Protein AF-A0A9W6YXF9-F1 (afdb_monomer_lite)

Foldseek 3Di:
DDDDDDDDEAEDEDPQQVVLVVVCCVPPCVQNQDKAKFKWKWQPVPDDPPDHTYTYHHNCRRPDPVSSVVPDDPPGIDMDIDIDGDHDDPVCVVPDPVVVVVVVVVVVVD

InterPro domains:
  IPR032197 Ubiquitin-like modifier-activating enzyme Atg7, N-terminal [PF16420] (5-107)
  IPR042522 Ubiquitin-like modifier-activating enzyme Atg7, N-terminal, subdomain 1 [G3DSA:3.40.140.70] (9-110)

Structure (mmCIF, N/CA/C/O backbone):
data_AF-A0A9W6YXF9-F1
#
_entry.id   AF-A0A9W6YXF9-F1
#
loop_
_atom_site.group_PDB
_atom_site.id
_atom_site.type_symbol
_atom_site.label_atom_id
_atom_site.label_alt_id
_atom_site.label_comp_id
_atom_site.label_asym_id
_atom_site.label_entity_id
_atom_site.label_seq_id
_atom_site.pdbx_PDB_ins_code
_atom_site.Cartn_x
_atom_site.Cartn_y
_atom_site.Cartn_z
_atom_site.occupancy
_atom_site.B_iso_or_equiv
_atom_site.auth_seq_id
_atom_site.auth_comp_id
_atom_site.auth_asym_id
_atom_site.auth_atom_id
_atom_site.pdbx_PDB_model_num
ATOM 1 N N . MET A 1 1 ? 33.931 -1.510 17.407 1.00 61.25 1 MET A N 1
ATOM 2 C CA . MET A 1 1 ? 32.839 -2.315 16.818 1.00 61.25 1 MET A CA 1
ATOM 3 C C . MET A 1 1 ? 31.921 -1.367 16.077 1.00 61.25 1 MET A C 1
ATOM 5 O O . MET A 1 1 ? 31.475 -0.405 16.687 1.00 61.25 1 MET A O 1
ATOM 9 N N . THR A 1 2 ? 31.693 -1.584 14.785 1.00 81.44 2 THR A N 1
ATOM 10 C CA . THR A 1 2 ? 30.780 -0.749 13.990 1.00 81.44 2 THR A CA 1
ATOM 11 C C . THR A 1 2 ? 29.396 -1.390 14.019 1.00 81.44 2 THR A C 1
ATOM 13 O O . THR A 1 2 ? 29.266 -2.566 13.690 1.00 81.44 2 THR A O 1
ATOM 16 N N . GLN A 1 3 ? 28.382 -0.646 14.458 1.00 88.31 3 GLN A N 1
ATOM 17 C CA . GLN A 1 3 ? 26.992 -1.102 14.486 1.00 88.31 3 GLN A CA 1
ATOM 18 C C . GLN A 1 3 ? 26.419 -1.108 13.061 1.00 88.31 3 GLN A C 1
ATOM 20 O O . GLN A 1 3 ? 26.618 -0.151 12.311 1.00 88.31 3 GLN A O 1
ATOM 25 N N . LEU A 1 4 ? 25.728 -2.187 12.681 1.00 90.19 4 LEU A N 1
ATOM 26 C CA . LEU A 1 4 ? 24.996 -2.246 11.416 1.00 90.19 4 LEU A CA 1
ATOM 27 C C . LEU A 1 4 ? 23.744 -1.368 11.524 1.00 90.19 4 LEU A C 1
ATOM 29 O O . LEU A 1 4 ? 22.949 -1.534 12.446 1.00 90.19 4 LEU A O 1
ATOM 33 N N . ASN A 1 5 ? 23.577 -0.455 10.570 1.00 87.94 5 ASN A N 1
ATOM 34 C CA . ASN A 1 5 ? 22.416 0.425 10.477 1.00 87.94 5 ASN A CA 1
ATOM 35 C C . ASN A 1 5 ? 21.550 0.024 9.276 1.00 87.94 5 ASN A C 1
ATOM 37 O O . ASN A 1 5 ? 22.068 -0.445 8.262 1.00 87.94 5 ASN A O 1
ATOM 41 N N . HIS A 1 6 ? 20.241 0.249 9.382 1.00 86.94 6 HIS A N 1
ATOM 42 C CA . HIS A 1 6 ? 19.263 -0.045 8.332 1.00 86.94 6 HIS A CA 1
ATOM 43 C C . HIS A 1 6 ? 18.598 1.242 7.833 1.00 86.94 6 HIS A C 1
ATOM 45 O O . HIS A 1 6 ? 18.457 2.208 8.583 1.00 86.94 6 HIS A O 1
ATOM 51 N N . THR A 1 7 ? 18.155 1.243 6.575 1.00 85.31 7 THR A N 1
ATOM 52 C CA . THR A 1 7 ? 17.393 2.347 5.975 1.00 85.31 7 THR A CA 1
ATOM 53 C C . THR A 1 7 ? 15.988 1.859 5.620 1.00 85.31 7 THR A C 1
ATOM 55 O O . THR A 1 7 ? 15.868 0.817 4.973 1.00 85.31 7 THR A O 1
ATOM 58 N N . PRO A 1 8 ? 14.923 2.570 6.030 1.00 86.12 8 PRO A N 1
ATOM 59 C CA . PRO A 1 8 ? 13.558 2.175 5.706 1.00 86.12 8 PRO A CA 1
ATOM 60 C C . PRO A 1 8 ? 13.240 2.397 4.221 1.00 86.12 8 PRO A C 1
ATOM 62 O O . PRO A 1 8 ? 13.790 3.286 3.572 1.00 86.12 8 PRO A O 1
ATOM 65 N N . THR A 1 9 ? 12.301 1.608 3.698 1.00 88.75 9 THR A N 1
ATOM 66 C CA . THR A 1 9 ? 11.642 1.877 2.412 1.00 88.75 9 THR A CA 1
ATOM 67 C C . THR A 1 9 ? 10.708 3.082 2.526 1.00 88.75 9 THR A C 1
ATOM 69 O O . THR A 1 9 ? 10.061 3.276 3.554 1.00 88.75 9 THR A O 1
ATOM 72 N N . GLN A 1 10 ? 10.558 3.831 1.434 1.00 90.88 10 GLN A N 1
ATOM 73 C CA . GLN A 1 10 ? 9.517 4.842 1.271 1.00 90.88 10 GLN A CA 1
ATOM 74 C C . GLN A 1 10 ? 8.403 4.347 0.335 1.00 90.88 10 GLN A C 1
ATOM 76 O O . GLN A 1 10 ? 8.669 3.922 -0.784 1.00 90.88 10 GLN A O 1
ATOM 81 N N . SER A 1 11 ? 7.139 4.441 0.743 1.00 93.38 11 SER A N 1
ATOM 82 C CA . SER A 1 11 ? 6.008 4.175 -0.156 1.00 93.38 11 SER A CA 1
ATOM 83 C C . SER A 1 11 ? 5.693 5.387 -1.037 1.00 93.38 11 SER A C 1
ATOM 85 O O . SER A 1 11 ? 5.646 6.513 -0.538 1.00 93.38 11 SER A O 1
ATOM 87 N N . PHE A 1 12 ? 5.394 5.150 -2.312 1.00 94.94 12 PHE A N 1
ATOM 88 C CA . PHE A 1 12 ? 4.859 6.133 -3.249 1.00 94.94 12 PHE A CA 1
ATOM 89 C C . PHE A 1 12 ? 3.551 5.602 -3.845 1.00 94.94 12 PHE A C 1
ATOM 91 O O . PHE A 1 12 ? 3.566 4.783 -4.759 1.00 94.94 12 PHE A O 1
ATOM 98 N N . ALA A 1 13 ? 2.422 6.049 -3.295 1.00 96.81 13 ALA A N 1
ATOM 99 C CA . ALA A 1 13 ? 1.101 5.786 -3.854 1.00 96.81 13 ALA A CA 1
ATOM 100 C C . ALA A 1 13 ? 0.672 6.987 -4.696 1.00 96.81 13 ALA A C 1
ATOM 102 O O . ALA A 1 13 ? 0.555 8.097 -4.169 1.00 96.81 13 ALA A O 1
ATOM 103 N N . ASP A 1 14 ? 0.472 6.779 -5.995 1.00 95.62 14 ASP A N 1
ATOM 104 C CA . ASP A 1 14 ? 0.016 7.846 -6.883 1.00 95.62 14 ASP A CA 1
ATOM 105 C C . ASP A 1 14 ? -1.498 8.102 -6.755 1.00 95.62 14 ASP A C 1
ATOM 107 O O . ASP A 1 14 ? -2.230 7.414 -6.039 1.00 95.62 14 ASP A O 1
ATOM 111 N N . THR A 1 15 ? -1.995 9.124 -7.453 1.00 97.38 15 THR A N 1
ATOM 112 C CA . THR A 1 15 ? -3.418 9.484 -7.418 1.00 97.38 15 THR A CA 1
ATOM 113 C C . THR A 1 15 ? -4.328 8.347 -7.897 1.00 97.38 15 THR A C 1
ATOM 115 O O . THR A 1 15 ? -5.428 8.193 -7.363 1.00 97.38 15 THR A O 1
ATOM 118 N N . SER A 1 16 ? -3.882 7.529 -8.857 1.00 97.81 16 SER A N 1
ATOM 119 C CA . SER A 1 16 ? -4.675 6.420 -9.403 1.00 97.81 16 SER A CA 1
ATOM 120 C C . SER A 1 16 ? -4.946 5.344 -8.347 1.00 97.81 16 SER A C 1
ATOM 122 O O . SER A 1 16 ? -6.059 4.817 -8.285 1.00 97.81 16 SER A O 1
ATOM 124 N N . PHE A 1 17 ? -3.996 5.110 -7.432 1.00 97.69 17 PHE A N 1
ATOM 125 C CA . PHE A 1 17 ? -4.186 4.212 -6.290 1.00 97.69 17 PHE A CA 1
ATOM 126 C C . PHE A 1 17 ? -5.398 4.632 -5.444 1.00 97.69 17 PHE A C 1
ATOM 128 O O . PHE A 1 17 ? -6.290 3.830 -5.168 1.00 97.69 17 PHE A O 1
ATOM 135 N N . PHE A 1 18 ? -5.479 5.914 -5.076 1.00 95.75 18 PHE A N 1
ATOM 136 C CA . PHE A 1 18 ? -6.563 6.428 -4.232 1.00 95.75 18 PHE A CA 1
ATOM 137 C C . PHE A 1 18 ? -7.903 6.536 -4.966 1.00 95.75 18 PHE A C 1
ATOM 139 O O . PHE A 1 18 ? -8.952 6.316 -4.353 1.00 95.75 18 PHE A O 1
ATOM 146 N N . ILE A 1 19 ? -7.890 6.841 -6.268 1.00 96.75 19 ILE A N 1
ATOM 147 C CA . ILE A 1 19 ? -9.102 6.812 -7.101 1.00 96.75 19 ILE A CA 1
ATOM 148 C C . ILE A 1 19 ? -9.679 5.395 -7.106 1.00 96.75 19 ILE A C 1
ATOM 150 O O . ILE A 1 19 ? -10.859 5.212 -6.798 1.00 96.75 19 ILE A O 1
ATOM 154 N N . LYS A 1 20 ? -8.841 4.385 -7.370 1.00 95.88 20 LYS A N 1
ATOM 155 C CA . LYS A 1 20 ? -9.269 2.985 -7.384 1.00 95.88 20 LYS A CA 1
ATOM 156 C C . LYS A 1 20 ? -9.737 2.513 -6.009 1.00 95.88 20 LYS A C 1
ATOM 158 O O . LYS A 1 20 ? -10.772 1.855 -5.919 1.00 95.88 20 LYS A O 1
ATOM 163 N N . LEU A 1 21 ? -9.045 2.903 -4.935 1.00 93.75 21 LEU A N 1
ATOM 164 C CA . LEU A 1 21 ? -9.482 2.625 -3.564 1.00 93.75 21 LEU A CA 1
ATOM 165 C C . LEU A 1 21 ? -10.877 3.184 -3.288 1.00 93.75 21 LEU A C 1
ATOM 167 O O . LEU A 1 21 ? -11.709 2.506 -2.693 1.00 93.75 21 LEU A O 1
ATOM 171 N N . SER A 1 22 ? -11.134 4.417 -3.726 1.00 92.06 22 SER A N 1
ATOM 172 C CA . SER A 1 22 ? -12.417 5.088 -3.519 1.00 92.06 22 SER A CA 1
ATOM 173 C C . SER A 1 22 ? -13.545 4.373 -4.264 1.00 92.06 22 SER A C 1
ATOM 175 O O . SER A 1 22 ? -14.597 4.134 -3.676 1.00 92.06 22 SER A O 1
ATOM 177 N N . GLN A 1 23 ? -13.304 3.953 -5.511 1.00 92.75 23 GLN A N 1
ATOM 178 C CA . GLN A 1 23 ? -14.244 3.129 -6.284 1.00 92.75 23 GLN A CA 1
ATOM 179 C C . GLN A 1 23 ? -14.533 1.804 -5.568 1.00 92.75 23 GLN A C 1
ATOM 181 O O . GLN A 1 23 ? -15.680 1.492 -5.264 1.00 92.75 23 GLN A O 1
ATOM 186 N N . LEU A 1 24 ? -13.488 1.061 -5.187 1.00 89.94 24 LEU A N 1
ATOM 187 C CA . LEU A 1 24 ? -13.636 -0.202 -4.457 1.00 89.94 24 LEU A CA 1
ATOM 188 C C . LEU A 1 24 ? -14.367 -0.021 -3.122 1.00 89.94 24 LEU A C 1
ATOM 190 O O . LEU A 1 24 ? -15.128 -0.904 -2.721 1.00 89.94 24 LEU A O 1
ATOM 194 N N . LYS A 1 25 ? -14.158 1.113 -2.440 1.00 85.25 25 LYS A N 1
ATOM 195 C CA . LYS A 1 25 ? -14.824 1.431 -1.174 1.00 85.25 25 LYS A CA 1
ATOM 196 C C . LYS A 1 25 ? -16.331 1.601 -1.344 1.00 85.25 25 LYS A C 1
ATOM 198 O O . LYS A 1 25 ? -17.092 1.061 -0.544 1.00 85.25 25 LYS A O 1
ATOM 203 N N . LEU A 1 26 ? -16.742 2.322 -2.383 1.00 83.94 26 LEU A N 1
ATOM 204 C CA . LEU A 1 26 ? -18.147 2.584 -2.689 1.00 83.94 26 LEU A CA 1
ATOM 205 C C . LEU A 1 26 ? -18.858 1.340 -3.234 1.00 83.94 26 LEU A C 1
ATOM 207 O O . LEU A 1 26 ? -19.965 1.023 -2.796 1.00 83.94 26 LEU A O 1
ATOM 211 N N . ASP A 1 27 ? -18.201 0.618 -4.140 1.00 78.81 27 ASP A N 1
ATOM 212 C CA . ASP A 1 27 ? -18.855 -0.411 -4.948 1.00 78.81 27 ASP A CA 1
ATOM 213 C C . ASP A 1 27 ? -18.831 -1.793 -4.284 1.00 78.81 27 ASP A C 1
ATOM 215 O O . ASP A 1 27 ? -19.804 -2.546 -4.369 1.00 78.81 27 ASP A O 1
ATOM 219 N N . 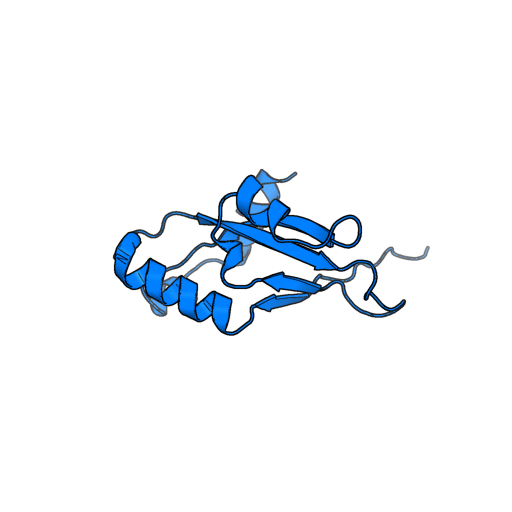VAL A 1 28 ? -17.729 -2.134 -3.605 1.00 73.31 28 VAL A N 1
ATOM 220 C CA . VAL A 1 28 ? -17.460 -3.509 -3.154 1.00 73.31 28 VAL A CA 1
ATOM 221 C C . VAL A 1 28 ? -17.355 -3.609 -1.637 1.00 73.31 28 VAL A C 1
ATOM 223 O O . VAL A 1 28 ? -18.022 -4.444 -1.035 1.00 73.31 28 VAL A O 1
ATOM 226 N N . LEU A 1 29 ? -16.515 -2.780 -1.015 1.00 67.75 29 LEU A N 1
ATOM 227 C CA . LEU A 1 29 ? -16.199 -2.897 0.409 1.00 67.75 29 LEU A CA 1
ATOM 228 C C . LEU A 1 29 ? -17.361 -2.438 1.288 1.00 67.75 29 LEU A C 1
ATOM 230 O O . LEU A 1 29 ? -17.733 -3.144 2.215 1.00 67.75 29 LEU A O 1
ATOM 234 N N . LYS A 1 30 ? -17.984 -1.289 1.002 1.00 77.81 30 LYS A N 1
ATOM 235 C CA . LYS A 1 30 ? -19.047 -0.705 1.838 1.00 77.81 30 LYS A CA 1
ATOM 236 C C . LYS A 1 30 ? -18.621 -0.603 3.314 1.00 77.81 30 LYS A C 1
ATOM 238 O O . LYS A 1 30 ? -17.920 0.335 3.677 1.00 77.81 30 LYS A O 1
ATOM 243 N N . LEU A 1 31 ? -19.057 -1.551 4.151 1.00 75.31 31 LEU A N 1
ATOM 244 C CA . LEU A 1 31 ? -18.731 -1.643 5.578 1.00 75.31 31 LEU A CA 1
ATOM 245 C C . LEU A 1 31 ? -17.655 -2.689 5.895 1.00 75.31 31 LEU A C 1
ATOM 247 O O . LEU A 1 31 ? -17.191 -2.738 7.031 1.00 75.31 31 LEU A O 1
ATOM 251 N N . ASP A 1 32 ? -17.258 -3.500 4.919 1.00 78.88 32 ASP A N 1
ATOM 252 C CA . ASP A 1 32 ? -16.205 -4.493 5.056 1.00 78.88 32 ASP A CA 1
ATOM 253 C C . ASP A 1 32 ? -14.860 -3.820 5.354 1.00 78.88 32 ASP A C 1
ATOM 255 O O . ASP A 1 32 ? -14.420 -2.898 4.662 1.00 78.88 32 ASP A O 1
ATOM 259 N N . GLN A 1 33 ? -14.229 -4.298 6.420 1.00 80.94 33 GLN A N 1
ATOM 260 C CA . GLN A 1 33 ? -12.910 -3.877 6.874 1.00 80.94 33 GLN A CA 1
ATOM 261 C C . GLN A 1 33 ? -11.920 -5.040 6.803 1.00 80.94 33 GLN A C 1
ATOM 263 O O . GLN A 1 33 ? -10.898 -5.008 7.482 1.00 80.94 33 GLN A O 1
ATOM 268 N N . SER A 1 34 ? -12.200 -6.096 6.035 1.00 84.50 34 SER A N 1
ATOM 269 C CA . SER A 1 34 ? -11.222 -7.156 5.836 1.00 84.50 34 SER A CA 1
ATOM 270 C C . SER A 1 34 ? -9.964 -6.606 5.160 1.00 84.50 34 SER A C 1
ATOM 272 O O . SER A 1 34 ? -10.019 -5.708 4.311 1.00 84.50 34 SER A O 1
ATOM 274 N N . GLN A 1 35 ? -8.815 -7.188 5.496 1.00 88.94 35 GLN A N 1
ATOM 275 C CA . GLN A 1 35 ? -7.588 -6.919 4.760 1.00 88.94 35 GLN A CA 1
ATOM 276 C C . GLN A 1 35 ? -7.751 -7.328 3.298 1.00 88.94 35 GLN A C 1
ATOM 278 O O . GLN A 1 35 ? -8.380 -8.341 2.984 1.00 88.94 35 GLN A O 1
ATOM 283 N N . ARG A 1 36 ? -7.162 -6.542 2.398 1.00 91.25 36 ARG A N 1
ATOM 284 C CA . ARG A 1 36 ? -7.095 -6.867 0.973 1.00 91.25 36 ARG A CA 1
ATOM 285 C C . ARG A 1 36 ? -5.663 -7.020 0.527 1.00 91.25 36 ARG A C 1
ATOM 287 O O . ARG A 1 36 ? -4.835 -6.176 0.858 1.00 91.25 36 ARG A O 1
ATOM 294 N N . ALA A 1 37 ? -5.399 -8.066 -0.247 1.00 94.81 37 ALA A N 1
ATOM 295 C CA . ALA A 1 37 ? -4.129 -8.202 -0.935 1.00 94.81 37 ALA A CA 1
ATOM 296 C C . ALA A 1 37 ? -3.933 -7.005 -1.872 1.00 94.81 37 ALA A C 1
ATOM 298 O O . ALA A 1 37 ? -4.856 -6.605 -2.586 1.00 94.81 37 ALA A O 1
ATOM 299 N N . ILE A 1 38 ? -2.739 -6.430 -1.824 1.00 97.19 38 ILE A N 1
ATOM 300 C CA . ILE A 1 38 ? -2.275 -5.432 -2.775 1.00 97.19 38 ILE A CA 1
ATOM 301 C C . ILE A 1 38 ? -0.859 -5.779 -3.218 1.00 97.19 38 ILE A C 1
ATOM 303 O O . ILE A 1 38 ? -0.104 -6.423 -2.486 1.00 97.19 38 ILE A O 1
ATOM 307 N N . TYR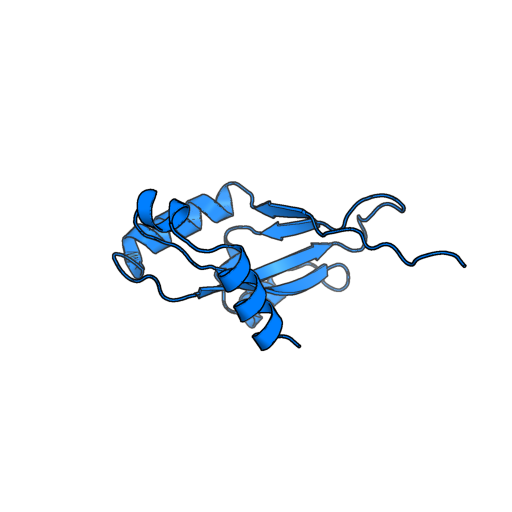 A 1 39 ? -0.479 -5.303 -4.395 1.00 97.75 39 TYR A N 1
ATOM 308 C CA . TYR A 1 39 ? 0.855 -5.502 -4.940 1.00 97.75 39 TYR A CA 1
ATOM 309 C C . TYR A 1 39 ? 1.507 -4.159 -5.240 1.00 97.75 39 TYR A C 1
ATOM 311 O O . TYR A 1 39 ? 0.911 -3.270 -5.847 1.00 97.75 39 TYR A O 1
ATOM 319 N N . GLY A 1 40 ? 2.747 -4.007 -4.794 1.00 96.81 40 GLY A N 1
ATOM 320 C CA . GLY A 1 40 ? 3.607 -2.893 -5.165 1.00 96.81 40 GLY A CA 1
ATOM 321 C C . GLY A 1 40 ? 4.845 -3.397 -5.882 1.00 96.81 40 GLY A C 1
ATOM 322 O O . GLY A 1 40 ? 5.073 -4.603 -6.001 1.00 96.81 40 GLY A O 1
ATOM 323 N N . PHE A 1 41 ? 5.653 -2.483 -6.396 1.00 95.50 41 PHE A N 1
ATOM 324 C CA . PHE A 1 41 ? 6.935 -2.854 -6.979 1.00 95.50 41 PHE A CA 1
ATOM 325 C C . PHE A 1 41 ? 8.041 -1.880 -6.595 1.00 95.50 41 PHE A C 1
ATOM 327 O O . PHE A 1 41 ? 7.808 -0.689 -6.385 1.00 95.50 41 PHE A O 1
ATOM 334 N N . TYR A 1 42 ? 9.260 -2.404 -6.541 1.00 93.69 42 TYR A N 1
ATOM 335 C CA . TYR A 1 42 ? 10.483 -1.623 -6.470 1.00 93.69 42 TYR A CA 1
ATOM 336 C C . TYR A 1 42 ? 11.163 -1.639 -7.832 1.00 93.69 42 TYR A C 1
ATOM 338 O O . TYR A 1 42 ? 11.462 -2.710 -8.361 1.00 93.69 42 TYR A O 1
ATOM 346 N N . ASN A 1 43 ? 11.466 -0.464 -8.378 1.00 90.75 43 ASN A N 1
ATOM 347 C CA . ASN A 1 43 ? 12.338 -0.359 -9.543 1.00 90.75 43 ASN A CA 1
ATOM 348 C C . ASN A 1 43 ? 13.795 -0.271 -9.076 1.00 90.75 43 ASN A C 1
ATOM 350 O O . ASN A 1 43 ? 14.252 0.767 -8.594 1.00 90.75 43 ASN A O 1
ATOM 354 N N . TYR A 1 44 ? 14.533 -1.371 -9.212 1.00 86.88 44 TYR A N 1
ATOM 355 C CA . TYR A 1 44 ? 15.926 -1.448 -8.763 1.00 86.88 44 TYR A CA 1
ATOM 356 C C . TYR A 1 44 ? 16.932 -0.878 -9.765 1.00 86.88 44 TYR A C 1
ATOM 358 O O . TYR A 1 44 ? 18.102 -0.725 -9.423 1.00 86.88 44 TYR A O 1
ATOM 366 N N . ARG A 1 45 ? 16.511 -0.531 -10.988 1.00 84.94 45 ARG A N 1
ATOM 367 C CA . ARG A 1 45 ? 17.394 0.117 -11.972 1.00 84.94 45 ARG A CA 1
ATOM 368 C C . ARG A 1 45 ? 17.499 1.622 -11.779 1.00 84.94 45 ARG A C 1
ATOM 370 O O . ARG A 1 45 ? 18.509 2.208 -12.153 1.00 84.94 45 ARG A O 1
ATOM 377 N N . THR A 1 46 ? 16.470 2.242 -11.212 1.00 77.06 46 THR A N 1
ATOM 378 C CA . THR A 1 46 ? 16.430 3.690 -10.965 1.00 77.06 46 THR A CA 1
ATOM 379 C C . THR A 1 46 ? 16.970 4.078 -9.588 1.00 77.06 46 THR A C 1
ATOM 381 O O . THR A 1 46 ? 17.054 5.264 -9.282 1.00 77.06 46 THR A O 1
ATOM 384 N N . LEU A 1 47 ? 17.346 3.100 -8.757 1.00 78.56 47 LEU A N 1
ATOM 385 C CA . LEU A 1 47 ? 17.853 3.315 -7.405 1.00 78.56 47 LEU A CA 1
ATOM 386 C C . LEU A 1 47 ? 19.294 3.850 -7.424 1.00 78.56 47 LEU A C 1
ATOM 388 O O . LEU A 1 47 ? 20.247 3.135 -7.734 1.00 78.56 47 LEU A O 1
ATOM 392 N N . GLY A 1 48 ? 19.460 5.130 -7.080 1.00 76.00 48 GLY A N 1
ATOM 393 C CA . GLY A 1 48 ? 20.777 5.735 -6.874 1.00 76.00 48 GLY A CA 1
ATOM 394 C C . GLY A 1 48 ? 21.480 5.192 -5.621 1.00 76.00 48 GLY A C 1
ATOM 395 O O . GLY A 1 48 ? 20.827 4.787 -4.664 1.00 76.00 48 GLY A O 1
ATOM 396 N N . LYS A 1 49 ? 22.822 5.250 -5.579 1.00 72.62 49 LYS A N 1
ATOM 397 C CA . LYS A 1 49 ? 23.668 4.689 -4.493 1.00 72.62 49 LYS A CA 1
ATOM 398 C C . LYS A 1 49 ? 23.337 5.163 -3.065 1.00 72.62 49 LYS A C 1
ATOM 400 O O . LYS A 1 49 ? 23.784 4.533 -2.115 1.00 72.62 49 LYS A O 1
ATOM 405 N N . ALA A 1 50 ? 22.606 6.266 -2.911 1.00 74.38 50 ALA A N 1
ATOM 406 C CA . ALA A 1 50 ? 22.235 6.852 -1.620 1.00 74.38 50 ALA A CA 1
ATOM 407 C C . ALA A 1 50 ? 20.723 7.122 -1.494 1.00 74.38 50 ALA A C 1
ATOM 409 O O . ALA A 1 50 ? 20.300 7.858 -0.605 1.00 74.38 50 ALA A O 1
ATOM 410 N N . GLN A 1 51 ? 19.908 6.575 -2.399 1.00 79.38 51 GLN A N 1
ATOM 411 C CA . GLN A 1 51 ? 18.463 6.773 -2.378 1.00 79.38 51 GLN A CA 1
ATOM 412 C C . GLN A 1 51 ? 17.787 5.607 -1.653 1.00 79.38 51 GLN A C 1
ATOM 414 O O . GLN A 1 51 ? 18.108 4.446 -1.904 1.00 79.38 51 GLN A O 1
ATOM 419 N N . ALA A 1 52 ? 16.849 5.918 -0.756 1.00 82.75 52 ALA A N 1
ATOM 420 C CA . ALA A 1 52 ? 16.003 4.902 -0.143 1.00 82.75 52 ALA A CA 1
ATOM 421 C C . ALA A 1 52 ? 15.189 4.173 -1.224 1.00 82.75 52 ALA A C 1
ATOM 423 O O . ALA A 1 52 ? 14.743 4.785 -2.198 1.00 82.75 52 ALA A O 1
ATOM 424 N N . SER A 1 53 ? 14.980 2.870 -1.048 1.00 88.06 53 SER A N 1
ATOM 425 C CA . SER A 1 53 ? 14.111 2.104 -1.937 1.00 88.06 53 SER A CA 1
ATOM 426 C C . SER A 1 53 ? 12.686 2.650 -1.885 1.00 88.06 53 SER A C 1
ATOM 428 O O . SER A 1 53 ? 12.162 2.944 -0.808 1.00 88.06 53 SER A O 1
ATOM 430 N N . SER A 1 54 ? 12.062 2.795 -3.058 1.00 91.44 54 SER A N 1
ATOM 431 C CA . SER A 1 54 ? 10.683 3.265 -3.160 1.00 91.44 54 SER A CA 1
ATOM 432 C C . SER A 1 54 ? 9.747 2.145 -3.599 1.00 91.44 54 SER A C 1
ATOM 434 O O . SER A 1 54 ? 9.935 1.568 -4.671 1.00 91.44 54 SER A O 1
ATOM 436 N N . LEU A 1 55 ? 8.752 1.846 -2.763 1.00 95.06 55 LEU A N 1
ATOM 437 C CA . LEU A 1 55 ? 7.657 0.937 -3.085 1.00 95.06 55 LEU A CA 1
ATOM 438 C C . LEU A 1 55 ? 6.568 1.726 -3.812 1.00 95.06 55 LEU A C 1
ATOM 440 O O . LEU A 1 55 ? 5.875 2.534 -3.194 1.00 95.06 55 LEU A O 1
ATOM 444 N N . THR A 1 56 ? 6.422 1.493 -5.112 1.00 95.56 56 THR A N 1
ATOM 445 C CA . THR A 1 56 ? 5.428 2.177 -5.948 1.00 95.56 56 THR A CA 1
ATOM 446 C C . THR A 1 56 ? 4.093 1.434 -5.920 1.00 95.56 56 THR A C 1
ATOM 448 O O . THR A 1 56 ? 4.067 0.208 -6.047 1.00 95.56 56 THR A O 1
ATOM 451 N N . LEU A 1 57 ? 3.001 2.187 -5.769 1.00 97.81 57 LEU A N 1
ATOM 452 C CA . LEU A 1 57 ? 1.615 1.718 -5.755 1.00 97.81 57 LEU A CA 1
ATOM 453 C C . LEU A 1 57 ? 0.762 2.577 -6.704 1.00 97.81 57 LEU A C 1
ATOM 455 O O . LEU A 1 57 ? 0.875 3.805 -6.700 1.00 97.81 57 LEU A O 1
ATOM 459 N N . ASN A 1 58 ? -0.101 1.935 -7.490 1.00 97.00 58 ASN A N 1
ATOM 460 C CA . ASN A 1 58 ? -0.994 2.578 -8.462 1.00 97.00 58 ASN A CA 1
ATOM 461 C C . ASN A 1 58 ? -2.326 1.812 -8.569 1.00 97.00 58 ASN A C 1
ATOM 463 O O . ASN A 1 58 ? -2.587 0.895 -7.795 1.00 97.00 58 ASN A O 1
ATOM 467 N N . GLU A 1 59 ? -3.196 2.165 -9.510 1.00 97.00 59 GLU A N 1
ATOM 468 C CA . GLU A 1 59 ? -4.491 1.494 -9.698 1.00 97.00 59 GLU A CA 1
ATOM 469 C C . GLU A 1 59 ? -4.404 -0.027 -9.924 1.00 97.00 59 GLU A C 1
ATOM 471 O O . GLU A 1 59 ? -5.302 -0.750 -9.493 1.00 97.00 59 GLU A O 1
ATOM 476 N N . ASN A 1 60 ? -3.321 -0.526 -10.532 1.00 96.75 60 ASN A N 1
ATOM 477 C CA . ASN A 1 60 ? -3.129 -1.960 -10.770 1.00 96.75 60 ASN A CA 1
ATOM 478 C C . ASN A 1 60 ? -2.734 -2.706 -9.491 1.00 96.75 60 ASN A C 1
ATOM 480 O O . ASN A 1 60 ? -2.827 -3.926 -9.447 1.00 96.75 60 ASN A O 1
ATOM 484 N N . SER A 1 61 ? -2.341 -2.006 -8.420 1.00 97.56 61 SER A N 1
ATOM 485 C CA . SER A 1 61 ? -2.000 -2.628 -7.135 1.00 97.56 61 SER A CA 1
ATOM 486 C C . SER A 1 61 ? -3.135 -3.457 -6.529 1.00 97.56 61 SER A C 1
ATOM 488 O O . SER A 1 61 ? -2.879 -4.213 -5.599 1.00 97.56 61 SER A O 1
ATOM 490 N N . TYR A 1 62 ? -4.364 -3.309 -7.025 1.00 96.25 62 TYR A N 1
ATOM 491 C CA . TYR A 1 62 ? -5.548 -4.060 -6.606 1.00 96.25 62 TYR A CA 1
ATOM 492 C C . TYR A 1 62 ? -5.874 -5.274 -7.492 1.00 96.25 62 TYR A C 1
ATOM 494 O O . TYR A 1 62 ? -6.859 -5.960 -7.214 1.00 96.25 62 TYR A O 1
ATOM 502 N N . ASP A 1 63 ? -5.107 -5.514 -8.558 1.00 96.44 63 ASP A N 1
ATOM 503 C CA . ASP A 1 63 ? -5.260 -6.692 -9.417 1.00 96.44 63 ASP A CA 1
ATOM 504 C C . ASP A 1 63 ? -4.749 -7.960 -8.716 1.00 96.44 63 ASP A C 1
ATOM 506 O O . ASP A 1 63 ? -4.055 -7.891 -7.702 1.00 96.44 63 ASP A O 1
ATOM 510 N N . ASP A 1 64 ? -5.056 -9.134 -9.269 1.00 96.12 64 ASP A N 1
ATOM 511 C CA . ASP A 1 64 ? -4.384 -10.374 -8.878 1.00 96.12 64 ASP A CA 1
ATOM 512 C C . ASP A 1 64 ? -2.898 -10.373 -9.303 1.00 96.12 64 ASP A C 1
ATOM 514 O O . ASP A 1 64 ? -2.482 -9.627 -10.194 1.00 96.12 64 ASP A O 1
ATOM 518 N N . LEU A 1 65 ? -2.081 -11.220 -8.664 1.00 94.12 65 LEU A N 1
ATOM 519 C CA . LEU A 1 65 ? -0.627 -11.246 -8.867 1.00 94.12 65 LEU A CA 1
ATOM 520 C C . LEU A 1 65 ? -0.214 -11.509 -10.324 1.00 94.12 65 LEU A C 1
ATOM 522 O O . LEU A 1 65 ? 0.787 -10.949 -10.781 1.00 94.12 65 LEU A O 1
ATOM 526 N N . GLU A 1 66 ? -0.939 -12.373 -11.036 1.00 95.06 66 GLU A N 1
ATOM 527 C CA . GLU A 1 66 ? -0.621 -12.743 -12.416 1.00 95.06 66 GLU A CA 1
ATOM 528 C C . GLU A 1 66 ? -0.860 -11.548 -13.340 1.00 95.06 66 GLU A C 1
ATOM 530 O O . GLU A 1 66 ? 0.060 -11.099 -14.036 1.00 95.06 66 GLU A O 1
ATOM 535 N N . THR A 1 67 ? -2.054 -10.958 -13.256 1.00 96.06 67 THR A N 1
ATOM 536 C CA . THR A 1 67 ? -2.415 -9.748 -13.998 1.00 96.06 67 THR A CA 1
ATOM 537 C C . THR A 1 67 ? -1.459 -8.602 -13.675 1.00 96.06 67 THR A C 1
ATOM 539 O O . THR A 1 67 ? -0.923 -7.973 -14.591 1.00 96.06 67 THR A O 1
ATOM 542 N N . TYR A 1 68 ? -1.182 -8.356 -12.392 1.00 95.88 68 TYR A N 1
ATOM 543 C CA . TYR A 1 68 ? -0.284 -7.289 -11.954 1.00 95.88 68 TYR A CA 1
ATOM 544 C C . TYR A 1 68 ? 1.125 -7.448 -12.534 1.00 95.88 68 TYR A C 1
ATOM 546 O O . TYR A 1 68 ? 1.690 -6.508 -13.098 1.00 95.88 68 TYR A O 1
ATOM 554 N N . THR A 1 69 ? 1.682 -8.658 -12.447 1.00 93.69 69 THR A N 1
ATOM 555 C CA . THR A 1 69 ? 3.039 -8.955 -12.923 1.00 93.69 69 THR A CA 1
ATOM 556 C C . THR A 1 69 ? 3.138 -8.841 -14.444 1.00 93.69 69 THR A C 1
ATOM 558 O O . THR A 1 69 ? 4.136 -8.328 -14.947 1.00 93.69 69 THR A O 1
ATOM 561 N N . SER A 1 70 ? 2.095 -9.244 -15.181 1.00 94.44 70 SER A N 1
ATOM 562 C CA . SER A 1 70 ? 2.053 -9.147 -16.649 1.00 94.44 70 SER A CA 1
ATOM 563 C C . SER A 1 70 ? 2.128 -7.707 -17.179 1.00 94.44 70 SER A C 1
ATOM 565 O O . SER A 1 70 ? 2.602 -7.478 -18.292 1.00 94.44 70 SER A O 1
ATOM 567 N N . LYS A 1 71 ? 1.696 -6.726 -16.374 1.00 94.06 71 LYS A N 1
ATOM 568 C CA . LYS A 1 71 ? 1.691 -5.295 -16.718 1.00 94.06 71 LYS A CA 1
ATOM 569 C C . LYS A 1 71 ? 3.023 -4.596 -16.429 1.00 94.06 71 LYS A C 1
ATOM 571 O O . LYS A 1 71 ? 3.223 -3.464 -16.873 1.00 94.06 71 LYS A O 1
ATOM 576 N N . LEU A 1 72 ? 3.929 -5.224 -15.677 1.00 91.81 72 LEU A N 1
ATOM 577 C CA . LEU A 1 72 ? 5.203 -4.616 -15.297 1.00 91.81 72 LEU A CA 1
ATOM 578 C C . LEU A 1 72 ? 6.300 -4.888 -16.337 1.00 91.81 72 LEU A C 1
ATOM 580 O O . LEU A 1 72 ? 6.402 -5.996 -16.864 1.00 91.81 72 LEU A O 1
ATOM 584 N N . PRO A 1 73 ? 7.198 -3.917 -16.593 1.00 90.06 73 PRO A N 1
ATOM 585 C CA . PRO A 1 73 ? 8.366 -4.157 -17.430 1.00 90.06 73 PRO A CA 1
ATOM 586 C C . PRO A 1 73 ? 9.235 -5.310 -16.899 1.00 90.06 73 PRO A C 1
ATOM 588 O O . PRO A 1 73 ? 9.586 -5.355 -15.714 1.00 90.06 73 PRO A O 1
ATOM 591 N N . PHE A 1 74 ? 9.614 -6.223 -17.794 1.00 86.06 74 PHE A N 1
ATOM 592 C CA . PHE A 1 74 ? 10.398 -7.411 -17.462 1.00 86.06 74 PHE A CA 1
ATOM 593 C C . PHE A 1 74 ? 11.833 -7.065 -17.031 1.00 86.06 74 PHE A C 1
ATOM 595 O O . PHE A 1 74 ? 12.510 -6.250 -17.659 1.00 86.06 74 PHE A O 1
ATOM 602 N N . GLY A 1 75 ? 12.329 -7.722 -15.977 1.00 86.44 75 GLY A N 1
ATOM 603 C CA . GLY A 1 75 ? 13.746 -7.677 -15.587 1.00 86.44 75 GLY A CA 1
ATOM 604 C C . GLY A 1 75 ? 14.243 -6.335 -15.033 1.00 86.44 75 GLY A C 1
ATOM 605 O O . GLY A 1 75 ? 15.456 -6.066 -15.060 1.00 86.44 75 GLY A O 1
ATOM 606 N N . VAL A 1 76 ? 13.331 -5.481 -14.552 1.00 89.50 76 VAL A N 1
ATOM 607 C CA . VAL A 1 76 ? 13.669 -4.190 -13.916 1.00 89.50 76 VAL A CA 1
ATOM 608 C C . VAL A 1 76 ? 12.931 -3.923 -12.597 1.00 89.50 76 VAL A C 1
ATOM 610 O O . VAL A 1 76 ? 13.280 -2.974 -11.895 1.00 89.50 76 VAL A O 1
ATOM 613 N N . ASN A 1 77 ? 11.934 -4.747 -12.259 1.00 91.88 77 ASN A N 1
ATOM 614 C CA . ASN A 1 77 ? 11.061 -4.555 -11.105 1.00 91.88 77 ASN A CA 1
ATOM 615 C C . ASN A 1 77 ? 11.112 -5.762 -10.167 1.00 91.88 77 ASN A C 1
ATOM 617 O O . ASN A 1 77 ? 11.137 -6.904 -10.621 1.00 91.88 77 ASN A O 1
ATOM 621 N N . PHE A 1 78 ? 11.081 -5.500 -8.863 1.00 92.88 78 PHE A N 1
ATOM 622 C CA . PHE A 1 78 ? 10.837 -6.502 -7.831 1.00 92.88 78 PHE A CA 1
ATOM 623 C C . PHE A 1 78 ? 9.421 -6.310 -7.285 1.00 92.88 78 PHE A C 1
ATOM 625 O O . PHE A 1 78 ? 9.125 -5.261 -6.708 1.00 92.88 78 PHE A O 1
ATOM 632 N N . VAL A 1 79 ? 8.543 -7.292 -7.500 1.00 95.50 79 VAL A N 1
ATOM 633 C CA . VAL A 1 79 ? 7.157 -7.266 -7.008 1.00 95.50 79 VAL A CA 1
ATOM 634 C C . VAL A 1 79 ? 7.142 -7.571 -5.515 1.00 95.50 79 VAL A C 1
ATOM 636 O O . VAL A 1 79 ? 7.725 -8.557 -5.073 1.00 95.50 79 VAL A O 1
ATOM 639 N N . SER A 1 80 ? 6.449 -6.734 -4.748 1.00 94.62 80 SER A N 1
ATOM 640 C CA . SER A 1 80 ? 6.255 -6.898 -3.311 1.00 94.62 80 SER A CA 1
ATOM 641 C C . SER A 1 80 ? 4.769 -7.119 -3.019 1.00 94.62 80 SER A C 1
ATOM 643 O O . SER A 1 80 ? 3.986 -6.176 -3.184 1.00 94.62 80 SER A O 1
ATOM 645 N N . PRO A 1 81 ? 4.355 -8.325 -2.590 1.00 94.81 81 PRO A N 1
ATOM 646 C CA . PRO A 1 81 ? 3.008 -8.542 -2.078 1.00 94.81 81 PRO A CA 1
ATOM 647 C C . PRO A 1 81 ? 2.825 -7.829 -0.734 1.00 94.81 81 PRO A C 1
ATOM 649 O O . PRO A 1 81 ? 3.778 -7.644 0.026 1.00 94.81 81 PRO A O 1
ATOM 652 N N . GLY A 1 82 ? 1.594 -7.435 -0.431 1.00 93.94 82 GLY A N 1
ATOM 653 C CA . GLY A 1 82 ? 1.242 -6.782 0.821 1.00 93.94 82 GLY A CA 1
ATOM 654 C C . GLY A 1 82 ? -0.257 -6.809 1.086 1.00 93.94 82 GLY A C 1
ATOM 655 O O . GLY A 1 82 ? -1.036 -7.358 0.310 1.00 93.94 82 GLY A O 1
ATOM 656 N N . HIS A 1 83 ? -0.655 -6.194 2.198 1.00 94.06 83 HIS A N 1
ATOM 657 C CA . HIS A 1 83 ? -2.051 -6.107 2.609 1.00 94.06 83 HIS A CA 1
ATOM 658 C C . HIS A 1 83 ? -2.437 -4.661 2.921 1.00 94.06 83 HIS A C 1
ATOM 660 O O . HIS A 1 83 ? -1.680 -3.921 3.550 1.00 94.06 83 HIS A O 1
ATOM 666 N N . LEU A 1 84 ? -3.639 -4.270 2.501 1.00 94.12 84 LEU A N 1
ATOM 667 C CA . LEU A 1 84 ? -4.262 -2.992 2.811 1.00 94.12 84 LEU A CA 1
ATOM 668 C C . LEU A 1 84 ? -5.394 -3.199 3.818 1.00 94.12 84 LEU A C 1
ATOM 670 O O . LEU A 1 84 ? -6.349 -3.924 3.544 1.00 94.12 84 LEU A O 1
ATOM 674 N N . GLN A 1 85 ? -5.307 -2.503 4.950 1.00 92.69 85 GLN A N 1
ATOM 675 C CA . GLN A 1 85 ? -6.374 -2.399 5.942 1.00 92.69 85 GLN A CA 1
ATOM 676 C C . GLN A 1 85 ? -7.050 -1.029 5.801 1.00 92.69 85 GLN A C 1
ATOM 678 O O . GLN A 1 85 ? -6.494 -0.014 6.222 1.00 92.69 85 GLN A O 1
ATOM 683 N N . ASN A 1 86 ? -8.248 -0.985 5.213 1.00 90.25 86 ASN A N 1
ATOM 684 C CA . ASN A 1 86 ? -9.069 0.226 5.189 1.00 90.25 86 ASN A CA 1
ATOM 685 C C . ASN A 1 86 ? -10.079 0.188 6.344 1.00 90.25 86 ASN A C 1
ATOM 687 O O . ASN A 1 86 ? -10.823 -0.777 6.492 1.00 90.25 86 ASN A O 1
ATOM 691 N N . VAL A 1 87 ? -10.137 1.265 7.123 1.00 90.94 87 VAL A N 1
ATOM 692 C CA . VAL A 1 87 ? -11.177 1.482 8.139 1.00 90.94 87 VAL A CA 1
ATOM 693 C C . VAL A 1 87 ? -12.213 2.484 7.629 1.00 90.94 87 VAL A C 1
ATOM 695 O O . VAL A 1 87 ? -11.971 3.241 6.679 1.00 90.94 87 VAL A O 1
ATOM 698 N N . ASN A 1 88 ? -13.403 2.475 8.222 1.00 86.62 88 ASN A N 1
ATOM 699 C CA . ASN A 1 88 ? -14.519 3.269 7.707 1.00 86.62 88 ASN A CA 1
ATOM 700 C C . ASN A 1 88 ? -14.561 4.664 8.314 1.00 86.62 88 ASN A C 1
ATOM 702 O O . ASN A 1 88 ? -14.961 5.599 7.620 1.00 86.62 88 ASN A O 1
ATOM 706 N N . THR A 1 89 ? -14.094 4.813 9.555 1.00 88.56 89 THR A N 1
ATOM 707 C CA . THR A 1 89 ? -14.081 6.102 10.251 1.00 88.56 89 THR A CA 1
ATOM 708 C C . THR A 1 89 ? -12.665 6.593 10.535 1.00 88.56 89 THR A C 1
ATOM 710 O O . THR A 1 89 ? -11.712 5.824 10.691 1.00 88.56 89 THR A O 1
ATOM 713 N N . LEU A 1 90 ? -12.521 7.916 10.621 1.00 92.00 90 LEU A N 1
ATOM 714 C CA . LEU A 1 90 ? -11.264 8.538 11.025 1.00 92.00 90 LEU A CA 1
ATOM 715 C C . LEU A 1 90 ? -10.935 8.204 12.489 1.00 92.00 90 LEU A C 1
ATOM 717 O O . LEU A 1 90 ? -9.770 8.084 12.863 1.00 92.00 90 LEU A O 1
ATOM 721 N N . GLU A 1 91 ? -11.959 8.046 13.320 1.00 94.94 91 GLU A N 1
ATOM 722 C CA . GLU A 1 91 ? -11.851 7.702 14.732 1.00 94.94 91 GLU A CA 1
ATOM 723 C C . GLU A 1 91 ? -11.281 6.293 14.913 1.00 94.94 91 GLU A C 1
ATOM 725 O O . GLU A 1 91 ? -10.379 6.116 15.729 1.00 94.94 91 GLU A O 1
ATOM 730 N N . GLU A 1 92 ? -11.740 5.311 14.131 1.00 91.62 92 GLU A N 1
ATOM 731 C CA . GLU A 1 92 ? -11.153 3.963 14.087 1.00 91.62 92 GLU A CA 1
ATOM 732 C C . GLU A 1 92 ? -9.680 4.015 13.677 1.00 91.62 92 GLU A C 1
ATOM 734 O O . GLU A 1 92 ? -8.828 3.427 14.347 1.00 91.62 92 GLU A O 1
ATOM 739 N N . PHE A 1 93 ? -9.350 4.786 12.635 1.00 93.56 93 PHE A N 1
ATOM 740 C CA . PHE A 1 93 ? -7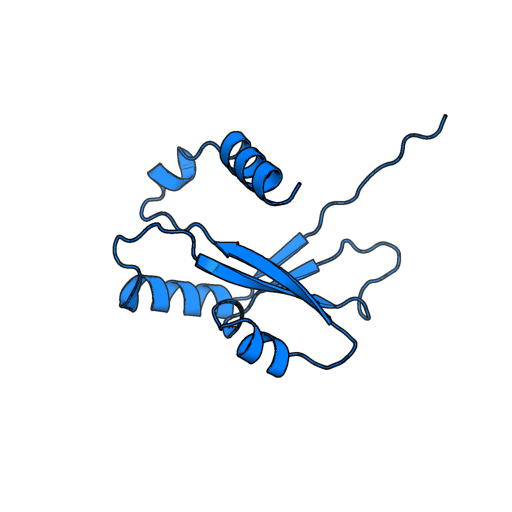.964 4.941 12.187 1.00 93.56 93 PHE A CA 1
ATOM 741 C C . PHE A 1 93 ? -7.065 5.521 13.286 1.00 93.56 93 PHE A C 1
ATOM 743 O O . PHE A 1 93 ? -5.939 5.065 13.489 1.00 93.56 93 PHE A O 1
ATOM 750 N N . LYS A 1 94 ? -7.562 6.525 14.018 1.00 95.19 94 LYS A N 1
ATOM 751 C CA . LYS A 1 94 ? -6.838 7.159 15.130 1.00 95.19 94 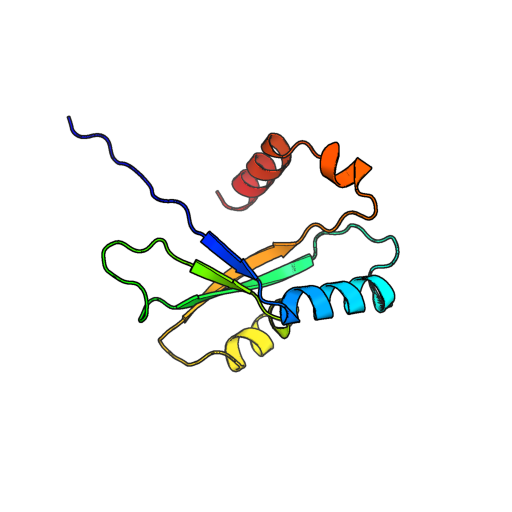LYS A CA 1
ATOM 752 C C . LYS A 1 94 ? -6.696 6.238 16.341 1.00 95.19 94 LYS A C 1
ATOM 754 O O . LYS A 1 94 ? -5.671 6.299 17.011 1.00 95.19 94 LYS A O 1
ATOM 759 N N . LYS A 1 95 ? -7.705 5.408 16.622 1.00 96.44 95 LYS A N 1
ATOM 760 C CA . LYS A 1 95 ? -7.715 4.448 17.739 1.00 96.44 95 LYS A CA 1
ATOM 761 C C . LYS A 1 95 ? -6.930 3.169 17.451 1.00 96.44 95 LYS A C 1
ATOM 763 O O . LYS A 1 95 ? -6.674 2.409 18.378 1.00 96.44 95 LYS A O 1
ATOM 768 N N . THR A 1 96 ? -6.569 2.920 16.193 1.00 94.25 96 THR A N 1
ATOM 769 C CA . THR A 1 96 ? -5.788 1.743 15.810 1.00 94.25 96 THR A CA 1
ATOM 770 C C . THR A 1 96 ? -4.439 1.755 16.528 1.00 94.25 96 THR A C 1
ATOM 772 O O . THR A 1 96 ? -3.654 2.695 16.372 1.00 94.25 96 THR A O 1
ATOM 775 N N . ASP A 1 97 ? -4.145 0.692 17.278 1.00 95.88 97 ASP A N 1
ATOM 776 C CA . ASP A 1 97 ? -2.818 0.466 17.849 1.00 95.88 97 ASP A CA 1
ATOM 777 C C . ASP A 1 97 ? -1.844 0.084 16.727 1.00 95.88 97 ASP A C 1
ATOM 779 O O . ASP A 1 97 ? -1.761 -1.064 16.289 1.00 95.88 97 ASP A O 1
ATOM 783 N N . LYS A 1 98 ? -1.118 1.090 16.233 1.00 94.12 98 LYS A N 1
ATOM 784 C CA . LYS A 1 98 ? -0.183 0.955 15.109 1.00 9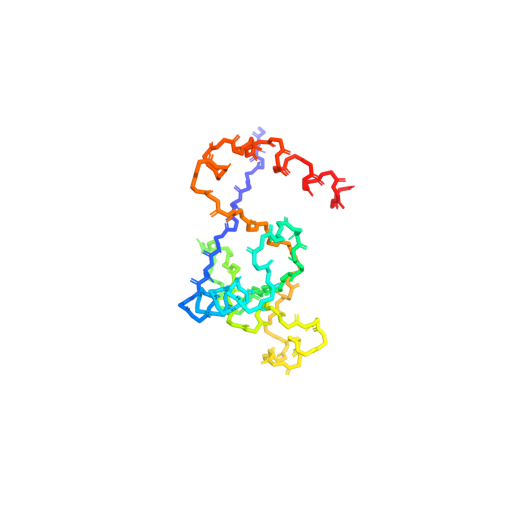4.12 98 LYS A CA 1
ATOM 785 C C . LYS A 1 98 ? 1.001 0.048 15.446 1.00 94.12 98 LYS A C 1
ATOM 787 O O . LYS A 1 98 ? 1.513 -0.613 14.548 1.00 94.12 98 LYS A O 1
ATOM 792 N N . LEU A 1 99 ? 1.437 0.017 16.710 1.00 95.81 99 LEU A N 1
ATOM 793 C CA . LEU A 1 99 ? 2.563 -0.816 17.130 1.00 95.81 99 LEU A CA 1
ATOM 794 C C . LEU A 1 99 ? 2.147 -2.282 17.149 1.00 95.81 99 LEU A C 1
ATOM 796 O O . LEU A 1 99 ? 2.854 -3.120 16.593 1.00 95.81 99 LEU A O 1
ATOM 800 N N . LYS A 1 100 ? 0.979 -2.575 17.732 1.00 96.00 100 LYS A N 1
ATOM 801 C CA . LYS A 1 100 ? 0.405 -3.918 17.684 1.00 96.00 100 LYS A CA 1
ATOM 802 C C . LYS A 1 100 ? 0.154 -4.359 16.245 1.00 96.00 100 LYS A C 1
ATOM 804 O O . LYS A 1 100 ? 0.592 -5.438 15.875 1.00 96.00 100 LYS A O 1
ATOM 809 N N . PHE A 1 101 ? -0.464 -3.510 15.424 1.00 93.50 101 PHE A N 1
ATOM 810 C CA . PHE A 1 101 ? -0.718 -3.809 14.013 1.00 93.50 101 PHE A CA 1
ATOM 811 C C . PHE A 1 101 ? 0.568 -4.160 13.245 1.00 93.50 101 PHE A C 1
ATOM 813 O O . PHE A 1 101 ? 0.604 -5.141 12.503 1.00 93.50 101 PHE A O 1
ATOM 820 N N . LEU A 1 102 ? 1.638 -3.381 13.442 1.00 93.38 102 LEU A N 1
ATOM 821 C CA . LEU A 1 102 ? 2.930 -3.635 12.806 1.00 93.38 102 LEU A CA 1
ATOM 822 C C . LEU A 1 102 ? 3.577 -4.927 13.318 1.00 93.38 102 LEU A C 1
ATOM 824 O O . LEU A 1 102 ? 4.125 -5.681 12.521 1.00 93.38 102 LEU A O 1
ATOM 828 N N . LYS A 1 103 ? 3.502 -5.190 14.627 1.00 95.25 103 LYS A N 1
ATOM 829 C CA . LYS A 1 103 ? 4.041 -6.411 15.233 1.00 95.25 103 LYS A CA 1
ATOM 830 C C . LYS A 1 103 ? 3.317 -7.655 14.722 1.00 95.25 103 LYS A C 1
ATOM 832 O O . LYS A 1 103 ? 3.975 -8.563 14.234 1.00 95.25 103 LYS A O 1
ATOM 837 N N . ASP A 1 104 ? 1.986 -7.638 14.749 1.00 94.06 104 ASP A N 1
ATOM 838 C CA . ASP A 1 104 ? 1.152 -8.729 14.241 1.00 94.06 104 ASP A CA 1
ATOM 839 C C . ASP A 1 104 ? 1.456 -8.994 12.751 1.00 94.06 104 ASP A C 1
ATOM 841 O O . ASP A 1 104 ? 1.527 -10.141 12.326 1.00 94.06 104 ASP A O 1
ATOM 845 N N . SER A 1 105 ? 1.702 -7.941 11.959 1.00 91.75 105 SER A N 1
ATOM 846 C CA . SER A 1 105 ? 2.106 -8.081 10.550 1.00 91.75 105 SER A CA 1
ATOM 847 C C . SER A 1 105 ? 3.509 -8.676 10.387 1.00 91.75 105 SER A C 1
ATOM 849 O O . SER A 1 105 ? 3.738 -9.450 9.464 1.00 91.75 105 SER A O 1
ATOM 851 N N . GLY A 1 106 ? 4.452 -8.315 11.262 1.00 91.62 106 GLY A N 1
ATOM 852 C CA . GLY A 1 106 ? 5.806 -8.871 11.262 1.00 91.62 106 GLY A CA 1
ATOM 853 C C . GLY A 1 106 ? 5.830 -10.355 11.626 1.00 91.62 106 GLY A C 1
ATOM 854 O O . GLY A 1 106 ? 6.518 -11.126 10.966 1.00 91.62 106 GLY A O 1
ATOM 855 N N . ASP A 1 107 ? 5.023 -10.761 12.607 1.00 93.25 107 ASP A N 1
ATOM 856 C CA . ASP A 1 107 ? 4.899 -12.156 13.050 1.00 93.25 107 ASP A CA 1
ATOM 857 C C . ASP A 1 107 ? 4.314 -13.080 11.956 1.00 93.25 107 ASP A C 1
ATOM 859 O O . ASP A 1 107 ? 4.488 -14.292 12.021 1.00 93.25 107 ASP A O 1
ATOM 863 N N . LEU A 1 108 ? 3.635 -12.532 10.937 1.00 87.12 108 LEU A N 1
ATOM 864 C CA . LEU A 1 108 ? 3.128 -13.293 9.782 1.00 87.12 108 LEU A CA 1
ATOM 865 C C . LEU A 1 108 ? 4.178 -13.532 8.684 1.00 87.12 108 LEU A C 1
ATOM 867 O O . LEU A 1 108 ? 3.950 -14.360 7.801 1.00 87.12 108 LEU A O 1
ATOM 871 N N . VAL A 1 109 ? 5.274 -12.769 8.683 1.00 81.69 109 VAL A N 1
ATOM 872 C CA . VAL A 1 109 ? 6.300 -12.788 7.622 1.00 81.69 109 VAL A CA 1
ATOM 873 C C . VAL A 1 109 ? 7.624 -13.394 8.111 1.00 81.69 109 VAL A C 1
ATOM 875 O O . VAL A 1 109 ? 8.429 -13.821 7.282 1.00 81.69 109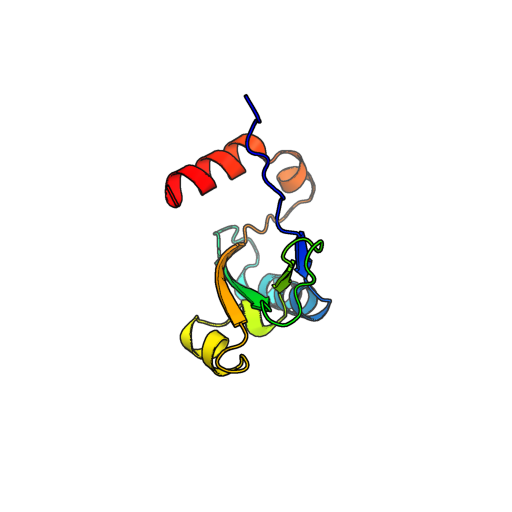 VAL A O 1
ATOM 878 N N . CYS A 1 110 ? 7.845 -13.438 9.430 1.00 52.78 110 CYS A N 1
ATOM 879 C CA . CYS A 1 110 ? 9.029 -14.005 10.082 1.00 52.78 110 CYS A CA 1
ATOM 880 C C . CYS A 1 110 ? 8.878 -15.488 10.446 1.00 52.78 110 CYS A C 1
ATOM 882 O O . CYS A 1 110 ? 7.766 -15.903 10.836 1.00 52.78 110 CYS A O 1
#

Radius of gyration: 16.19 Å; chains: 1; bounding box: 52×24×35 Å

Secondary structure (DSSP, 8-state):
-PPP-----EEEE-HHHHHHHHHHIIIIITT----EEEEEEEESSS--TTPPPEEEE-GGGGS-HHHHHHTSPTTTEEEEEEEE---SSHHHHHHS-HHHHHHHHHHTT-

Organism: Ambrosiozyma monospora (NCBI:txid43982)

Sequence (110 aa):
MTQLNHTPTQSFADTSFFIKLSQLKLDVLKLDQSQRAIYGFYNYRTLGKAQASSLTLNENSYDDLETYTSKLPFGVNFVSPGHLQNVNTLEEFKKTDKLKFLKDSGDLVC

pLDDT: mean 89.92, std 7.98, range [52.78, 97.81]